Protein AF-A0A7R9USZ8-F1 (afdb_monomer_lite)

Foldseek 3Di:
DDDPVCVVVVCVVVPDFDDDDDDDDDDPVQPPPPGDDDDPVCVVVPHPPDDDDDKDKDWKDADPDPWIKAFAQDDPQAADPDDQADSPQADGRQAGDFFDKAAFRHFHTWMKGADDDDPPPPDVVVVRYGIYTPTDTDHHVDIDTHHDKDWDADPVRIIMIMD

Structure (mmCIF, N/CA/C/O backbone):
data_AF-A0A7R9USZ8-F1
#
_entry.id   AF-A0A7R9USZ8-F1
#
loop_
_atom_site.group_PDB
_atom_site.id
_atom_site.type_symbol
_atom_site.label_atom_id
_atom_site.label_alt_id
_atom_site.label_comp_id
_atom_site.label_asym_id
_atom_site.label_entity_id
_atom_site.label_seq_id
_atom_site.pdbx_PDB_ins_code
_atom_site.Cartn_x
_atom_site.Cartn_y
_atom_site.Cartn_z
_atom_site.occupancy
_atom_site.B_iso_or_equiv
_atom_site.auth_seq_id
_atom_site.auth_comp_id
_atom_site.auth_asym_id
_atom_site.auth_atom_id
_atom_site.pdbx_PDB_model_num
ATOM 1 N N . ALA A 1 1 ? 28.898 -7.629 -18.389 1.00 70.69 1 ALA A N 1
ATOM 2 C CA . ALA A 1 1 ? 30.157 -7.664 -17.614 1.00 70.69 1 ALA A CA 1
ATOM 3 C C . ALA A 1 1 ? 29.818 -7.909 -16.145 1.00 70.6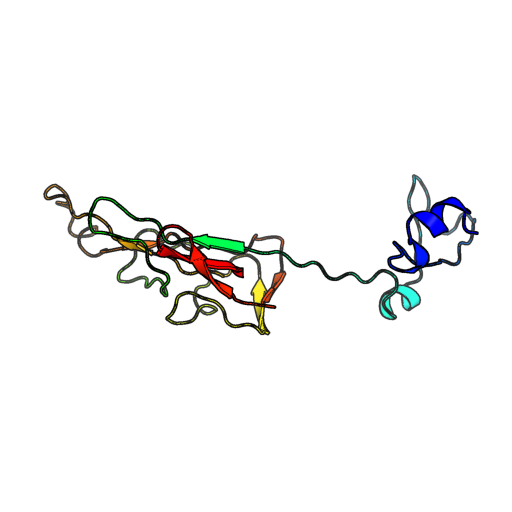9 1 ALA A C 1
ATOM 5 O O . ALA A 1 1 ? 28.807 -7.387 -15.699 1.00 70.69 1 ALA A O 1
ATOM 6 N N . CYS A 1 2 ? 30.591 -8.713 -15.411 1.00 84.38 2 CYS A N 1
ATOM 7 C CA . CYS A 1 2 ? 30.418 -8.904 -13.964 1.00 84.38 2 CYS A CA 1
ATOM 8 C C . CYS A 1 2 ? 31.796 -8.947 -13.294 1.00 84.38 2 CYS A C 1
ATOM 10 O O . CYS A 1 2 ? 32.749 -9.454 -13.889 1.00 84.38 2 CYS A O 1
ATOM 12 N N . THR A 1 3 ? 31.923 -8.388 -12.092 1.00 91.12 3 THR A N 1
ATOM 13 C CA . THR A 1 3 ? 33.177 -8.442 -11.328 1.00 91.12 3 THR A CA 1
ATOM 14 C C . THR A 1 3 ? 33.243 -9.740 -10.521 1.00 91.12 3 THR A C 1
ATOM 16 O O . THR A 1 3 ? 32.217 -10.348 -10.214 1.00 91.12 3 THR A O 1
ATOM 19 N N . GLN A 1 4 ? 34.447 -10.191 -10.154 1.00 89.38 4 GLN A N 1
ATOM 20 C CA . GLN A 1 4 ? 34.592 -11.394 -9.318 1.00 89.38 4 GLN A CA 1
ATOM 21 C C . GLN A 1 4 ? 33.997 -11.189 -7.917 1.00 89.38 4 GLN A C 1
ATOM 23 O O . GLN A 1 4 ? 33.417 -12.118 -7.362 1.00 89.38 4 GLN A O 1
ATOM 28 N N . SER A 1 5 ? 34.041 -9.964 -7.387 1.00 91.31 5 SER A N 1
ATOM 29 C CA . SER A 1 5 ? 33.444 -9.606 -6.094 1.00 91.31 5 SER A CA 1
ATOM 30 C C . SER A 1 5 ? 31.937 -9.871 -6.040 1.00 91.31 5 SER A C 1
ATOM 32 O O . SER A 1 5 ? 31.427 -10.302 -5.011 1.00 91.31 5 SER A O 1
ATOM 34 N N . MET A 1 6 ? 31.226 -9.709 -7.162 1.00 90.25 6 MET A N 1
ATOM 35 C CA . MET A 1 6 ? 29.786 -9.990 -7.243 1.00 90.25 6 MET A CA 1
ATOM 36 C C . MET A 1 6 ? 29.443 -11.463 -6.989 1.00 90.25 6 MET A C 1
ATOM 38 O O . MET A 1 6 ? 28.313 -11.757 -6.607 1.00 90.25 6 MET A O 1
ATOM 42 N N . LYS A 1 7 ? 30.397 -12.386 -7.180 1.00 84.94 7 LYS A N 1
ATOM 43 C CA . LYS A 1 7 ? 30.203 -13.807 -6.864 1.00 84.94 7 LYS A CA 1
ATOM 44 C C . LYS A 1 7 ? 30.203 -14.057 -5.360 1.00 84.94 7 LYS A C 1
ATOM 46 O O . LYS A 1 7 ? 29.399 -14.847 -4.894 1.00 84.94 7 LYS A O 1
ATOM 51 N N . PHE A 1 8 ? 31.063 -13.363 -4.614 1.00 90.31 8 PHE A N 1
ATOM 52 C CA . PHE A 1 8 ? 31.107 -13.469 -3.153 1.00 90.31 8 PHE A CA 1
ATOM 53 C C . PHE A 1 8 ? 29.908 -12.790 -2.480 1.00 90.31 8 PHE A C 1
ATOM 55 O O . PHE A 1 8 ? 29.533 -13.168 -1.379 1.00 90.31 8 PHE A O 1
ATOM 62 N N . LEU A 1 9 ? 29.295 -11.811 -3.153 1.00 91.19 9 LEU A N 1
ATOM 63 C CA . LEU A 1 9 ? 28.092 -11.111 -2.690 1.00 91.19 9 LEU A CA 1
ATOM 64 C C . LEU A 1 9 ? 26.780 -11.785 -3.125 1.00 91.19 9 LEU A C 1
ATOM 66 O O . LEU A 1 9 ? 25.715 -11.220 -2.897 1.00 91.19 9 LEU A O 1
ATOM 70 N N . SER A 1 10 ? 26.841 -12.929 -3.817 1.00 89.81 10 SER A N 1
ATOM 71 C CA . SER A 1 10 ? 25.667 -13.618 -4.379 1.00 89.81 10 SER A CA 1
ATOM 72 C C . SER A 1 10 ? 24.745 -12.724 -5.225 1.00 89.81 10 SER A C 1
ATOM 74 O O . SER A 1 10 ? 23.555 -12.987 -5.371 1.00 89.81 10 SER A O 1
ATOM 76 N N . PHE A 1 11 ? 25.283 -11.684 -5.874 1.00 90.75 11 PHE A N 1
ATOM 77 C CA . PHE A 1 11 ? 24.473 -10.726 -6.643 1.00 90.75 11 PHE A CA 1
ATOM 78 C C . PHE A 1 11 ? 23.752 -11.374 -7.836 1.00 90.75 11 PHE A C 1
ATOM 80 O O . PHE A 1 11 ? 22.748 -10.873 -8.328 1.00 90.75 11 PHE A O 1
ATOM 87 N N . ARG A 1 12 ? 24.261 -12.512 -8.323 1.00 86.69 12 ARG A N 1
ATOM 88 C CA . ARG A 1 12 ? 23.607 -13.280 -9.390 1.00 86.69 12 ARG A CA 1
ATOM 89 C C . ARG A 1 12 ? 22.293 -13.924 -8.931 1.00 86.69 12 ARG A C 1
ATOM 91 O O . ARG A 1 12 ? 21.450 -14.192 -9.778 1.00 86.69 12 ARG A O 1
ATOM 98 N N . GLU A 1 13 ? 22.137 -14.178 -7.634 1.00 91.19 13 GLU A N 1
ATOM 99 C CA . GLU A 1 13 ? 20.929 -14.780 -7.058 1.00 91.19 13 GLU A CA 1
ATOM 100 C C . GLU A 1 13 ? 19.838 -13.728 -6.838 1.00 91.19 13 GLU A C 1
ATOM 102 O O . GLU A 1 13 ? 18.667 -13.996 -7.088 1.00 91.19 13 GLU A O 1
ATOM 107 N N . LEU A 1 14 ? 20.231 -12.511 -6.446 1.00 93.12 14 LEU A N 1
ATOM 108 C CA . LEU A 1 14 ? 19.337 -11.371 -6.231 1.00 93.12 14 LEU A CA 1
ATOM 109 C C . LEU A 1 14 ? 19.832 -10.139 -7.013 1.00 93.12 14 LEU A C 1
ATOM 111 O O . LEU A 1 14 ? 20.368 -9.200 -6.417 1.00 93.12 14 LEU A O 1
ATOM 115 N N . PRO A 1 15 ? 19.698 -10.134 -8.353 1.00 92.88 15 PRO A N 1
ATOM 116 C CA . PRO A 1 15 ? 20.167 -9.026 -9.173 1.00 92.88 15 PRO A CA 1
ATOM 117 C C . PRO A 1 15 ? 19.259 -7.802 -9.028 1.00 92.88 15 PRO A C 1
ATOM 119 O O . PRO A 1 15 ? 18.039 -7.915 -8.912 1.00 92.88 15 PRO A O 1
ATOM 122 N N . THR A 1 16 ? 19.848 -6.613 -9.125 1.00 90.25 16 THR A N 1
ATOM 123 C CA . THR A 1 16 ? 19.108 -5.348 -9.159 1.00 90.25 16 THR A CA 1
ATOM 124 C C . THR A 1 16 ? 19.198 -4.721 -10.553 1.00 90.25 16 THR A C 1
ATOM 126 O O . THR A 1 16 ? 20.237 -4.210 -10.964 1.00 90.25 16 THR A O 1
ATOM 129 N N . GLY A 1 17 ? 18.100 -4.783 -11.311 1.00 91.56 17 GLY A N 1
ATOM 130 C CA . GLY A 1 17 ? 17.973 -4.149 -12.629 1.00 91.56 17 GLY A CA 1
ATOM 131 C C . GLY A 1 17 ? 17.825 -5.122 -13.801 1.00 91.56 17 GLY A C 1
ATOM 132 O O . GLY A 1 17 ? 17.725 -6.336 -13.631 1.00 91.56 17 GLY A O 1
ATOM 133 N N . ILE A 1 18 ? 17.767 -4.562 -15.011 1.00 93.31 18 ILE A N 1
ATOM 134 C CA . ILE A 1 18 ? 17.537 -5.291 -16.265 1.00 93.31 18 ILE A CA 1
ATOM 135 C C . ILE A 1 18 ? 18.542 -4.793 -17.305 1.00 93.31 18 ILE A C 1
ATOM 137 O O . ILE A 1 18 ? 18.845 -3.601 -17.365 1.00 93.31 18 ILE A O 1
ATOM 141 N N . ASN A 1 19 ? 19.053 -5.697 -18.141 1.00 94.44 19 ASN A N 1
ATOM 142 C CA . ASN A 1 19 ? 19.898 -5.315 -19.270 1.00 94.44 19 ASN A CA 1
ATOM 143 C C . ASN A 1 19 ? 19.073 -4.537 -20.305 1.00 94.44 19 ASN A C 1
ATOM 145 O O . ASN A 1 19 ? 18.043 -5.022 -20.772 1.00 94.44 19 ASN A O 1
ATOM 149 N N . ALA A 1 20 ? 19.552 -3.356 -20.687 1.00 95.44 20 ALA A N 1
ATOM 150 C CA . ALA A 1 20 ? 18.923 -2.500 -21.685 1.00 95.44 20 ALA A CA 1
ATOM 151 C C . ALA A 1 20 ? 19.778 -2.424 -22.957 1.00 95.44 20 ALA A C 1
ATOM 153 O O . ALA A 1 20 ? 21.007 -2.474 -22.893 1.00 95.44 20 ALA A O 1
ATOM 154 N N . ILE A 1 21 ? 19.128 -2.261 -24.110 1.00 96.62 21 ILE A N 1
ATOM 155 C CA . ILE A 1 21 ? 19.801 -1.873 -25.353 1.00 96.62 21 ILE A CA 1
ATOM 156 C C . ILE A 1 21 ? 19.801 -0.347 -25.404 1.00 96.62 21 ILE A C 1
ATOM 158 O O . ILE A 1 21 ? 18.738 0.268 -25.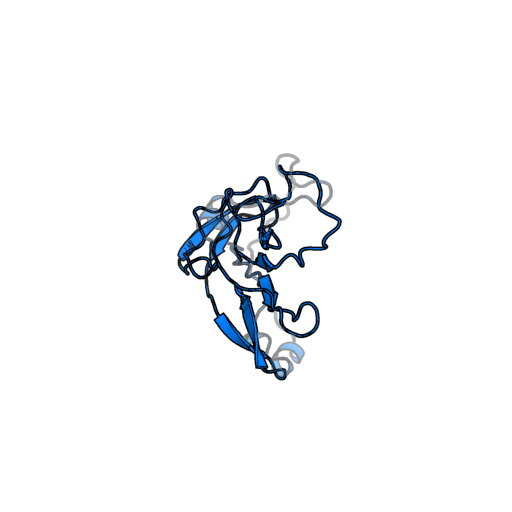331 1.00 96.62 21 ILE A O 1
ATOM 162 N N . VAL A 1 22 ? 20.985 0.254 -25.517 1.00 96.38 22 VAL A N 1
ATOM 163 C CA . VAL A 1 22 ? 21.170 1.709 -25.476 1.00 96.38 22 VAL A CA 1
ATOM 164 C C . VAL A 1 22 ? 21.694 2.196 -26.822 1.00 96.38 22 VAL A C 1
ATOM 166 O O . VAL A 1 22 ? 22.674 1.660 -27.337 1.00 96.38 22 VAL A O 1
ATOM 169 N N . ALA A 1 23 ? 21.052 3.224 -27.376 1.00 96.06 23 ALA A N 1
ATOM 170 C CA . ALA A 1 23 ? 21.522 3.949 -28.550 1.00 96.06 23 ALA A CA 1
ATOM 171 C C . ALA A 1 23 ? 21.984 5.350 -28.130 1.00 96.06 23 ALA A C 1
ATOM 173 O O . ALA A 1 23 ? 21.246 6.071 -27.461 1.00 96.06 23 ALA A O 1
ATOM 174 N N . ILE A 1 24 ? 23.199 5.732 -28.524 1.00 95.81 24 ILE A N 1
ATOM 175 C CA . ILE A 1 24 ? 23.767 7.054 -28.237 1.00 95.81 24 ILE A CA 1
ATOM 176 C C . ILE A 1 24 ? 23.586 7.914 -29.485 1.00 95.81 24 ILE A C 1
ATOM 178 O O . ILE A 1 24 ? 24.321 7.767 -30.459 1.00 95.81 24 ILE A O 1
ATOM 182 N N . ALA A 1 25 ? 22.571 8.775 -29.474 1.00 94.94 25 ALA A N 1
ATOM 183 C CA . ALA A 1 25 ? 22.271 9.688 -30.571 1.00 94.94 25 ALA A CA 1
ATOM 184 C C . ALA A 1 25 ? 21.469 10.891 -30.066 1.00 94.94 25 ALA A C 1
ATOM 186 O O . ALA A 1 25 ? 20.695 10.770 -29.120 1.00 94.94 25 ALA A O 1
ATOM 187 N N . CYS A 1 26 ? 21.595 12.037 -30.731 1.00 94.62 26 CYS A N 1
ATOM 188 C CA . CYS A 1 26 ? 20.679 13.158 -30.538 1.00 94.62 26 CYS A CA 1
ATOM 189 C C . CYS A 1 26 ? 19.399 12.881 -31.333 1.00 94.62 26 CYS A C 1
ATOM 191 O O . CYS A 1 26 ? 19.455 12.762 -32.557 1.00 94.62 26 CYS A O 1
ATOM 193 N N . TYR A 1 27 ? 18.252 12.770 -30.662 1.00 93.94 27 TYR A N 1
ATOM 194 C CA . TYR A 1 27 ? 16.986 12.467 -31.328 1.00 93.94 27 TYR A CA 1
ATOM 195 C C . TYR A 1 27 ? 15.854 13.308 -30.747 1.00 93.94 27 TYR A C 1
ATOM 197 O O . TYR A 1 27 ? 15.623 13.288 -29.543 1.00 93.94 27 TYR A O 1
ATOM 205 N N . SER A 1 28 ? 15.120 14.030 -31.600 1.00 92.56 28 SER A N 1
ATOM 206 C CA . SER A 1 28 ? 13.922 14.833 -31.269 1.00 92.56 28 SER A CA 1
ATOM 207 C C . SER A 1 28 ? 14.071 15.947 -30.214 1.00 92.56 28 SER A C 1
ATOM 209 O O . SER A 1 28 ? 13.125 16.694 -30.005 1.00 92.56 28 SER A O 1
ATOM 211 N N . GLY A 1 29 ? 15.229 16.088 -29.560 1.00 93.31 29 GLY A N 1
ATOM 212 C CA . GLY A 1 29 ? 15.466 17.072 -28.495 1.00 93.31 29 GLY A CA 1
ATOM 213 C C . GLY A 1 29 ? 15.008 16.625 -27.101 1.00 93.31 29 GLY A C 1
ATOM 214 O O . GLY A 1 29 ? 15.486 17.169 -26.114 1.00 93.31 29 GLY A O 1
ATOM 215 N N . TYR A 1 30 ? 14.174 15.584 -26.987 1.00 94.25 30 TYR A N 1
ATOM 216 C CA . TYR A 1 30 ? 13.672 15.063 -25.703 1.00 94.25 30 TYR A CA 1
ATOM 217 C C . TYR A 1 30 ? 14.690 14.233 -24.894 1.00 94.25 30 TYR A C 1
ATOM 219 O O . TYR A 1 30 ? 14.332 13.635 -23.883 1.00 94.25 30 TYR A O 1
ATOM 227 N N . ASN A 1 31 ? 15.952 14.171 -25.327 1.00 94.56 31 ASN A N 1
ATOM 228 C CA . ASN A 1 31 ? 17.046 13.504 -24.617 1.00 94.56 31 ASN A CA 1
ATOM 229 C C . ASN A 1 31 ? 18.200 14.450 -24.234 1.00 94.56 31 ASN A C 1
ATOM 231 O O . ASN A 1 31 ? 19.358 14.038 -24.182 1.00 94.56 31 ASN A O 1
ATOM 235 N N . GLN A 1 32 ? 17.890 15.731 -24.027 1.00 93.50 32 GLN A N 1
ATOM 236 C CA . GLN A 1 32 ? 18.825 16.741 -23.520 1.00 93.50 32 GLN A CA 1
ATOM 237 C C . GLN A 1 32 ? 18.753 16.837 -21.989 1.00 93.50 32 GLN A C 1
ATOM 239 O O . GLN A 1 32 ? 17.778 16.380 -21.396 1.00 93.50 32 GLN A O 1
ATOM 244 N N . GLU A 1 33 ? 19.781 17.424 -21.364 1.00 91.25 33 GLU A N 1
ATOM 245 C CA . GLU A 1 33 ? 19.809 17.743 -19.922 1.00 91.25 33 GLU A CA 1
ATOM 246 C C . GLU A 1 33 ? 19.348 16.562 -19.042 1.00 91.25 33 GLU A C 1
ATOM 248 O O . GLU A 1 33 ? 18.333 16.624 -18.354 1.00 91.25 33 GLU A O 1
ATOM 253 N N . ASP A 1 34 ? 20.074 15.443 -19.142 1.00 94.06 34 ASP A N 1
ATOM 254 C CA . ASP A 1 34 ? 19.851 14.187 -18.403 1.00 94.06 34 ASP A CA 1
ATOM 255 C C . ASP A 1 34 ? 18.536 13.439 -18.703 1.00 94.06 34 ASP A C 1
ATOM 257 O O . ASP A 1 34 ? 18.218 12.432 -18.064 1.00 94.06 34 ASP A O 1
ATOM 261 N N . SER A 1 35 ? 17.791 13.863 -19.726 1.00 95.31 35 SER A N 1
ATOM 262 C CA . SER A 1 35 ? 16.587 13.162 -20.180 1.00 95.31 35 SER A CA 1
ATOM 263 C C . SER A 1 35 ? 16.917 11.944 -21.049 1.00 95.31 35 SER A C 1
ATOM 265 O O . SER A 1 35 ? 17.869 11.940 -21.831 1.00 95.31 35 SER A O 1
ATOM 267 N N . VAL A 1 36 ? 16.082 10.902 -20.965 1.00 95.19 36 VAL A N 1
ATOM 268 C CA . VAL A 1 36 ? 16.214 9.675 -21.768 1.00 95.19 36 VAL A CA 1
ATOM 269 C C . VAL A 1 36 ? 14.912 9.354 -22.497 1.00 95.19 36 VAL A C 1
ATOM 271 O O . VAL A 1 36 ? 13.823 9.468 -21.938 1.00 95.19 36 VAL A O 1
ATOM 274 N N . ILE A 1 37 ? 15.022 8.905 -23.749 1.00 96.06 37 ILE A N 1
ATOM 275 C CA . ILE A 1 37 ? 13.878 8.434 -24.539 1.00 96.06 37 ILE A CA 1
ATOM 276 C C . ILE A 1 37 ? 13.784 6.913 -24.399 1.00 96.06 37 ILE A C 1
ATOM 278 O O . ILE A 1 37 ? 14.767 6.203 -24.609 1.00 96.06 37 ILE A O 1
ATOM 282 N N . MET A 1 38 ? 12.595 6.407 -24.062 1.00 95.94 38 MET A N 1
ATOM 283 C CA . MET A 1 38 ? 12.333 4.976 -23.876 1.00 95.94 38 MET A CA 1
ATOM 284 C C . MET A 1 38 ? 11.391 4.416 -24.943 1.00 95.94 38 MET A C 1
ATOM 286 O O . MET A 1 38 ? 10.525 5.108 -25.472 1.00 95.94 38 MET A O 1
ATOM 290 N N . ASN A 1 39 ? 11.544 3.126 -25.245 1.00 96.19 39 ASN A N 1
ATOM 291 C CA . ASN A 1 39 ? 10.662 2.421 -26.169 1.00 96.19 39 ASN A CA 1
ATOM 292 C C . ASN A 1 39 ? 9.351 2.028 -25.468 1.00 96.19 39 ASN A C 1
ATOM 294 O O . ASN A 1 39 ? 9.356 1.145 -24.607 1.00 96.19 39 ASN A O 1
ATOM 298 N N . GLN A 1 40 ? 8.233 2.621 -25.896 1.00 97.00 40 GLN A N 1
ATOM 299 C CA . GLN A 1 40 ? 6.904 2.331 -25.350 1.00 97.00 40 GLN A CA 1
ATOM 300 C C . GLN A 1 40 ? 6.552 0.838 -25.410 1.00 97.00 40 GLN A C 1
ATOM 302 O O . GLN A 1 40 ? 6.118 0.267 -24.416 1.00 97.00 40 GLN A O 1
ATOM 307 N N . SER A 1 41 ? 6.837 0.166 -26.531 1.00 97.69 41 SER A N 1
ATOM 308 C CA . SER A 1 41 ? 6.531 -1.263 -26.684 1.00 97.69 41 SER A CA 1
ATOM 309 C C . SER A 1 41 ? 7.296 -2.154 -25.699 1.00 97.69 41 SER A C 1
ATOM 311 O O . SER A 1 41 ? 6.815 -3.227 -25.341 1.00 97.69 41 SER A O 1
ATOM 313 N N . SER A 1 42 ? 8.476 -1.724 -25.237 1.00 96.62 42 SER A N 1
ATOM 314 C CA . SER A 1 42 ? 9.210 -2.428 -24.181 1.00 96.62 42 SER A CA 1
ATOM 315 C C . SER A 1 42 ? 8.534 -2.235 -22.824 1.00 96.62 42 SER A C 1
ATOM 317 O O . SER A 1 42 ? 8.389 -3.202 -22.079 1.00 96.62 42 SER A O 1
ATOM 319 N N . ILE A 1 43 ? 8.083 -1.014 -22.516 1.00 96.44 43 ILE A N 1
ATOM 320 C CA . ILE A 1 43 ? 7.371 -0.691 -21.268 1.00 96.44 43 ILE A CA 1
ATOM 321 C C . ILE A 1 43 ? 6.073 -1.501 -21.174 1.00 96.44 43 ILE A C 1
ATOM 323 O O . ILE A 1 43 ? 5.828 -2.144 -20.155 1.00 96.44 43 ILE A O 1
ATOM 327 N N . ASP A 1 44 ? 5.297 -1.563 -22.258 1.00 96.50 44 ASP A N 1
ATOM 328 C CA . ASP A 1 44 ? 4.034 -2.313 -22.311 1.00 96.50 44 ASP A CA 1
ATOM 329 C C . ASP A 1 44 ? 4.239 -3.821 -22.078 1.00 96.50 44 ASP A C 1
ATOM 331 O O . ASP A 1 44 ? 3.384 -4.501 -21.512 1.00 96.50 44 ASP A O 1
ATOM 335 N N . ARG A 1 45 ? 5.412 -4.349 -22.454 1.00 96.56 45 ARG A N 1
ATOM 336 C CA . ARG A 1 45 ? 5.829 -5.740 -22.196 1.00 96.56 45 ARG A CA 1
ATOM 337 C C . ARG A 1 45 ? 6.365 -5.968 -20.777 1.00 96.56 45 ARG A C 1
ATOM 339 O O . ARG A 1 45 ? 6.801 -7.073 -20.467 1.00 96.56 45 ARG A O 1
ATOM 346 N N . GLY A 1 46 ? 6.333 -4.953 -19.914 1.00 95.75 46 GLY A N 1
ATOM 347 C CA . GLY A 1 46 ? 6.730 -5.039 -18.508 1.00 95.75 46 GLY A CA 1
ATOM 348 C C . GLY A 1 46 ? 8.168 -4.612 -18.215 1.00 95.75 46 GLY A C 1
ATOM 349 O O . GLY A 1 46 ? 8.658 -4.873 -17.116 1.00 95.75 46 GLY A O 1
ATOM 350 N N . PHE A 1 47 ? 8.857 -3.957 -19.156 1.00 95.88 47 PHE A N 1
ATOM 351 C CA . PHE A 1 47 ? 10.202 -3.436 -18.912 1.00 95.88 47 PHE A CA 1
ATOM 352 C C . PHE A 1 47 ? 10.189 -2.450 -17.733 1.00 95.88 47 PHE A C 1
ATOM 354 O O . PHE A 1 47 ? 9.447 -1.472 -17.743 1.00 95.88 47 PHE A O 1
ATOM 361 N N . PHE A 1 48 ? 10.990 -2.746 -16.703 1.00 94.94 48 PHE A N 1
ATOM 362 C CA . PHE A 1 48 ? 11.059 -2.011 -15.432 1.00 94.94 48 PHE A CA 1
ATOM 363 C C . PHE A 1 48 ? 9.758 -1.920 -14.614 1.00 94.94 48 PHE A C 1
ATOM 365 O O . PHE A 1 48 ? 9.659 -1.086 -13.714 1.00 94.94 48 PHE A O 1
ATOM 372 N N . ARG A 1 49 ? 8.771 -2.797 -14.842 1.00 95.62 49 ARG A N 1
ATOM 373 C CA . ARG A 1 49 ? 7.593 -2.858 -13.966 1.00 95.62 49 ARG A CA 1
ATOM 374 C C . ARG A 1 49 ? 8.001 -3.335 -12.568 1.00 95.62 49 ARG A C 1
ATOM 376 O O . ARG A 1 49 ? 8.621 -4.384 -12.425 1.00 95.62 49 ARG A O 1
ATOM 383 N N . SER A 1 50 ? 7.617 -2.582 -11.543 1.00 94.44 50 SER A N 1
ATOM 384 C CA . SER A 1 50 ? 7.838 -2.924 -10.137 1.00 94.44 50 SER A CA 1
ATOM 385 C C . SER A 1 50 ? 6.512 -3.033 -9.383 1.00 94.44 50 SER A C 1
ATOM 387 O O . SER A 1 50 ? 5.478 -2.526 -9.822 1.00 94.44 50 SER A O 1
ATOM 389 N N . VAL A 1 51 ? 6.544 -3.735 -8.250 1.00 94.56 51 VAL A N 1
ATOM 390 C CA . VAL A 1 51 ? 5.438 -3.816 -7.292 1.00 94.56 51 VAL A CA 1
ATOM 391 C C . VAL A 1 51 ? 5.922 -3.195 -5.992 1.00 94.56 51 VAL A C 1
ATOM 393 O O . VAL A 1 51 ? 7.014 -3.515 -5.522 1.00 94.56 51 VAL A O 1
ATOM 396 N N . GLN A 1 52 ? 5.126 -2.294 -5.425 1.00 94.06 52 GLN A N 1
ATOM 397 C CA . GLN A 1 52 ? 5.422 -1.646 -4.156 1.00 94.06 52 GLN A CA 1
ATOM 398 C C . GLN A 1 52 ? 4.445 -2.149 -3.096 1.00 94.06 52 GLN A C 1
ATOM 400 O O . GLN A 1 52 ? 3.236 -1.991 -3.247 1.00 94.06 52 GLN A O 1
ATOM 405 N N . TYR A 1 53 ? 4.983 -2.709 -2.015 1.00 94.75 53 TYR A N 1
ATOM 406 C CA . TYR A 1 53 ? 4.214 -3.082 -0.832 1.00 94.75 53 TYR A CA 1
ATOM 407 C C . TYR A 1 53 ? 4.377 -2.009 0.238 1.00 94.75 53 TYR A C 1
ATOM 409 O O . TYR A 1 53 ? 5.474 -1.481 0.446 1.00 94.75 53 TYR A O 1
ATOM 417 N N . LYS A 1 54 ? 3.282 -1.684 0.921 1.00 93.00 54 LYS A N 1
ATOM 418 C CA . LYS A 1 54 ? 3.268 -0.726 2.020 1.00 93.00 54 LYS A CA 1
ATOM 419 C C . LYS A 1 54 ? 2.382 -1.266 3.122 1.00 93.00 54 LYS A C 1
ATOM 421 O O . LYS A 1 54 ? 1.224 -1.558 2.871 1.00 93.00 54 LYS A O 1
ATOM 426 N N . THR A 1 55 ? 2.942 -1.356 4.321 1.00 94.25 55 THR A N 1
ATOM 427 C CA . THR A 1 55 ? 2.233 -1.874 5.487 1.00 94.25 55 THR A CA 1
ATOM 428 C C . THR A 1 55 ? 1.788 -0.731 6.383 1.00 94.25 55 THR A C 1
ATOM 430 O O . THR A 1 55 ? 2.591 0.117 6.786 1.00 94.25 55 THR A O 1
ATOM 433 N N . TYR A 1 56 ? 0.515 -0.744 6.732 1.00 93.81 56 TYR A N 1
ATOM 434 C CA . TYR A 1 56 ? -0.096 0.064 7.764 1.00 93.81 56 TYR A CA 1
ATOM 435 C C . TYR A 1 56 ? -0.255 -0.790 9.011 1.00 93.81 56 TYR A C 1
ATOM 437 O O . TYR A 1 56 ? -0.742 -1.913 8.960 1.00 93.81 56 TYR A O 1
ATOM 445 N N . LYS A 1 57 ? 0.200 -0.264 10.143 1.00 94.12 57 LYS A N 1
ATOM 446 C CA . LYS A 1 57 ? 0.118 -0.944 11.433 1.00 94.12 57 LYS A CA 1
ATOM 447 C C . LYS A 1 57 ? -0.681 -0.087 12.394 1.00 94.12 57 LYS A C 1
ATOM 449 O O . LYS A 1 57 ? -0.478 1.127 12.428 1.00 94.12 57 LYS A O 1
ATOM 454 N N . ASP A 1 58 ? -1.537 -0.725 13.172 1.00 94.31 58 ASP A N 1
ATOM 455 C CA . ASP A 1 58 ? -2.265 -0.080 14.257 1.00 94.31 58 ASP A CA 1
ATOM 456 C C . ASP A 1 58 ? -2.408 -1.065 15.417 1.00 94.31 58 ASP A C 1
ATOM 458 O O . ASP A 1 58 ? -2.433 -2.283 15.222 1.00 94.31 58 ASP A O 1
ATOM 462 N N . GLU A 1 59 ? -2.478 -0.545 16.631 1.00 93.44 59 GLU A N 1
ATOM 463 C CA . GLU A 1 59 ? -2.599 -1.337 17.851 1.00 93.44 59 GLU A CA 1
ATOM 464 C C . GLU A 1 59 ? -3.655 -0.745 18.769 1.00 93.44 59 GLU A C 1
ATOM 466 O O . GLU A 1 59 ? -3.844 0.468 18.823 1.00 93.44 59 GLU A O 1
ATOM 471 N N . VAL A 1 60 ? -4.371 -1.607 19.479 1.00 92.12 60 VAL A N 1
ATOM 472 C CA . VAL A 1 60 ? -5.329 -1.197 20.500 1.00 92.12 60 VAL A CA 1
ATOM 473 C C . VAL A 1 60 ? -4.564 -0.718 21.722 1.00 92.12 60 VAL A C 1
ATOM 475 O O . VAL A 1 60 ? -3.827 -1.497 22.323 1.00 92.12 60 VAL A O 1
ATOM 478 N N . ASN A 1 61 ? -4.786 0.529 22.135 1.00 89.44 61 ASN A N 1
ATOM 479 C CA . ASN A 1 61 ? -4.257 1.032 23.396 1.00 89.44 61 ASN A CA 1
ATOM 480 C C . ASN A 1 61 ? -5.303 0.949 24.506 1.00 89.44 61 ASN A C 1
ATOM 482 O O . ASN A 1 61 ? -6.512 1.010 24.268 1.00 89.44 61 ASN A O 1
ATOM 486 N N . LYS A 1 62 ? -4.826 0.839 25.746 1.00 86.06 62 LYS A N 1
ATOM 487 C CA . LYS A 1 62 ? -5.668 1.065 26.922 1.00 86.06 62 LYS A CA 1
ATOM 488 C C . LYS A 1 62 ? -5.854 2.565 27.118 1.00 86.06 62 LYS A C 1
ATOM 490 O O . LYS A 1 62 ? -4.898 3.328 26.993 1.00 86.06 62 LYS A O 1
ATOM 495 N N . VAL A 1 63 ? -7.075 2.967 27.433 1.00 80.44 63 VAL A N 1
ATOM 496 C CA . VAL A 1 63 ? -7.442 4.341 27.769 1.00 80.44 63 VAL A CA 1
ATOM 497 C C . VAL A 1 63 ? -7.913 4.321 29.216 1.00 80.44 63 VAL A C 1
ATOM 499 O O . VAL A 1 63 ? -8.925 3.713 29.535 1.00 80.44 63 VAL A O 1
ATOM 502 N N . GLY A 1 64 ? -7.130 4.905 30.119 1.00 77.50 64 GLY A N 1
ATOM 503 C CA . GLY A 1 64 ? -7.420 4.838 31.552 1.00 77.50 64 GLY A CA 1
ATOM 504 C C . GLY A 1 64 ? -7.243 3.433 32.147 1.00 77.50 64 GLY A C 1
ATOM 505 O O . GLY A 1 64 ? -6.368 2.669 31.729 1.00 77.50 64 GLY A O 1
ATOM 506 N N . LEU A 1 65 ? -8.041 3.125 33.173 1.00 72.06 65 LEU A N 1
ATOM 507 C CA . LEU A 1 65 ? -7.943 1.884 33.954 1.00 72.06 65 LEU A CA 1
ATOM 508 C C . LEU A 1 65 ? -8.696 0.705 33.315 1.00 72.06 65 LEU A C 1
ATOM 510 O O . LEU A 1 65 ? -8.119 -0.377 33.209 1.00 72.06 65 LEU A O 1
ATOM 514 N N . ASP A 1 66 ? -9.930 0.930 32.849 1.00 75.88 66 ASP A N 1
ATOM 515 C CA . ASP A 1 66 ? -10.834 -0.139 32.379 1.00 75.88 66 ASP A CA 1
ATOM 516 C C . ASP A 1 66 ? -11.261 -0.019 30.910 1.00 75.88 66 ASP A C 1
ATOM 518 O O . ASP A 1 66 ? -11.856 -0.947 30.358 1.00 75.88 66 ASP A O 1
ATOM 522 N N . LEU A 1 67 ? -10.968 1.100 30.246 1.00 81.88 67 LEU A N 1
ATOM 523 C CA . LEU A 1 67 ? -11.350 1.295 28.854 1.00 81.88 67 LEU A CA 1
ATOM 524 C C . LEU A 1 67 ? -10.196 0.913 27.920 1.00 81.88 67 LEU A C 1
ATOM 526 O O . LEU A 1 67 ? -9.013 1.096 28.208 1.00 81.88 67 LEU A O 1
ATOM 530 N N . ALA A 1 68 ? -10.539 0.355 26.767 1.00 86.06 68 ALA A N 1
ATOM 531 C CA . ALA A 1 68 ? -9.586 0.041 25.714 1.00 86.06 68 ALA A CA 1
ATOM 532 C C . ALA A 1 68 ? -10.163 0.459 24.368 1.00 86.06 68 ALA A C 1
ATOM 534 O O . ALA A 1 68 ? -11.377 0.411 24.153 1.00 86.06 68 ALA A O 1
ATOM 535 N N . GLU A 1 69 ? -9.281 0.866 23.465 1.00 91.56 69 GLU A N 1
ATOM 536 C CA . GLU A 1 69 ? -9.632 1.080 22.067 1.00 91.56 69 GLU A CA 1
ATOM 537 C C . GLU A 1 69 ? -10.108 -0.233 21.436 1.00 91.56 69 GLU A C 1
ATOM 539 O O . GLU A 1 69 ? -9.788 -1.329 21.900 1.00 91.56 69 GLU A O 1
ATOM 544 N N . GLN A 1 70 ? -10.902 -0.143 20.378 1.00 91.69 70 GLN A N 1
ATOM 545 C CA . GLN A 1 70 ? -11.409 -1.324 19.689 1.00 91.69 70 GLN A CA 1
ATOM 546 C C . GLN A 1 70 ? -11.271 -1.154 18.181 1.00 91.69 70 GLN A C 1
ATOM 548 O O . GLN A 1 70 ? -11.464 -0.063 17.640 1.00 91.69 70 GLN A O 1
ATOM 553 N N . PHE A 1 71 ? -10.911 -2.250 17.513 1.00 94.00 71 PHE A N 1
ATOM 554 C CA . PHE A 1 71 ? -11.096 -2.368 16.073 1.00 94.00 71 PHE A CA 1
ATOM 555 C C . PHE A 1 71 ? -12.554 -2.732 15.832 1.00 94.00 71 PHE A C 1
ATOM 557 O O . PHE A 1 71 ? -13.032 -3.761 16.311 1.00 94.00 71 PHE A O 1
ATOM 564 N N . GLU A 1 72 ? -13.260 -1.828 15.176 1.00 93.38 72 GLU A N 1
ATOM 565 C CA . GLU A 1 72 ? -14.650 -1.984 14.772 1.00 93.38 72 GLU A CA 1
ATOM 566 C C . GLU A 1 72 ? -14.950 -0.958 13.682 1.00 93.38 72 GLU A C 1
ATOM 568 O O . GLU A 1 72 ? -14.219 0.026 13.503 1.00 93.38 72 GLU A O 1
ATOM 573 N N . ARG A 1 73 ? -16.060 -1.152 12.976 1.00 93.12 73 ARG A N 1
ATOM 574 C CA . ARG A 1 73 ? -16.548 -0.180 12.000 1.00 93.12 73 ARG A CA 1
ATOM 575 C C . ARG A 1 73 ? -17.109 1.077 12.690 1.00 93.12 73 ARG A C 1
ATOM 577 O O . ARG A 1 73 ? -18.162 0.992 13.325 1.00 93.12 73 ARG A O 1
ATOM 584 N N . PRO A 1 74 ? -16.496 2.269 12.524 1.00 91.38 74 PRO A N 1
ATOM 585 C CA . PRO A 1 74 ? -17.026 3.496 13.111 1.00 91.38 74 PRO A CA 1
ATOM 586 C C . PRO A 1 74 ? -18.365 3.880 12.466 1.00 91.38 74 PRO A C 1
ATOM 588 O O . PRO A 1 74 ? -18.481 3.945 11.240 1.00 91.38 74 PRO A O 1
ATOM 591 N N . GLN A 1 75 ? -19.374 4.166 13.291 1.00 89.19 75 GLN A N 1
ATOM 592 C CA . GLN A 1 75 ? -20.706 4.588 12.847 1.00 89.19 75 GLN A CA 1
ATOM 593 C C . GLN A 1 75 ? -20.961 6.064 13.158 1.00 89.19 75 GLN A C 1
ATOM 595 O O . GLN A 1 75 ? -20.671 6.529 14.261 1.00 89.19 75 GLN A O 1
ATOM 600 N N . ARG A 1 76 ? -21.583 6.785 12.214 1.00 86.19 76 ARG A N 1
ATOM 601 C CA . ARG A 1 76 ? -21.864 8.233 12.325 1.00 86.19 76 ARG A CA 1
ATOM 602 C C . ARG A 1 76 ? -22.766 8.598 13.498 1.00 86.19 76 ARG A C 1
ATOM 604 O O . ARG A 1 76 ? -22.689 9.714 13.998 1.00 86.19 76 ARG A O 1
ATOM 611 N N . ASP A 1 77 ? -23.600 7.665 13.936 1.00 85.62 77 ASP A N 1
ATOM 612 C CA . ASP A 1 77 ? -24.546 7.900 15.023 1.00 85.62 77 ASP A CA 1
ATOM 613 C C . ASP A 1 77 ? -23.909 7.821 16.410 1.00 85.62 77 ASP A C 1
ATOM 615 O O . ASP A 1 77 ? -24.433 8.419 17.346 1.00 85.62 77 ASP A O 1
ATOM 619 N N . VAL A 1 78 ? -22.788 7.105 16.527 1.00 85.00 78 VAL A N 1
ATOM 620 C CA . VAL A 1 78 ? -22.166 6.725 17.806 1.00 85.00 78 VAL A CA 1
ATOM 621 C C . VAL A 1 78 ? -20.774 7.346 17.970 1.00 85.00 78 VAL A C 1
ATOM 623 O O . VAL A 1 78 ? -20.338 7.610 19.093 1.00 85.00 78 VAL A O 1
ATOM 626 N N . CYS A 1 79 ? -20.078 7.604 16.856 1.00 87.56 79 CYS A N 1
ATOM 627 C CA . CYS A 1 79 ? -18.703 8.093 16.835 1.00 87.56 79 CYS A CA 1
ATOM 628 C C . CYS A 1 79 ? -18.619 9.606 16.603 1.00 87.56 79 CYS A C 1
ATOM 630 O O . CYS A 1 79 ? -19.075 10.127 15.585 1.00 87.56 79 CYS A O 1
ATOM 632 N N . GLN A 1 80 ? -17.942 10.304 17.510 1.00 87.44 80 GLN A N 1
ATOM 633 C CA . GLN A 1 80 ? -17.544 11.697 17.353 1.00 87.44 80 GLN A CA 1
ATOM 634 C C . GLN A 1 80 ? -16.298 11.804 16.462 1.00 87.44 80 GLN A C 1
ATOM 636 O O . GLN A 1 80 ? -15.385 10.979 16.540 1.00 87.44 80 GLN A O 1
ATOM 641 N N . GLY A 1 81 ? -16.222 12.869 15.660 1.00 84.75 81 GLY A N 1
ATOM 642 C CA . GLY A 1 81 ? -15.001 13.220 14.929 1.00 84.75 81 GLY A CA 1
ATOM 643 C C . GLY A 1 81 ? -14.700 12.325 13.727 1.00 84.75 81 GLY A C 1
ATOM 644 O O . GLY A 1 81 ? -13.538 12.221 13.335 1.00 84.75 81 GLY A O 1
ATOM 645 N N . MET A 1 82 ? -15.724 11.692 13.142 1.00 87.88 82 MET A N 1
ATOM 646 C CA . MET A 1 82 ? -15.546 10.903 11.925 1.00 87.88 82 MET A CA 1
ATOM 647 C C . MET A 1 82 ? -14.890 11.728 10.820 1.00 87.88 82 MET A C 1
ATOM 649 O O . MET A 1 82 ? -15.255 12.875 10.551 1.00 87.88 82 MET A O 1
ATOM 653 N N . LYS A 1 83 ? -13.910 11.115 10.166 1.00 89.44 83 LYS A N 1
ATOM 654 C CA . LYS A 1 83 ? -13.144 11.727 9.086 1.00 89.44 83 LYS A CA 1
ATOM 655 C C . LYS A 1 83 ? -14.005 11.804 7.827 1.00 89.44 83 LYS A C 1
ATOM 657 O O . LYS A 1 83 ? -14.894 10.986 7.597 1.00 89.44 83 LYS A O 1
ATOM 662 N N . PHE A 1 84 ? -13.715 12.780 6.968 1.00 88.75 84 PHE A N 1
ATOM 663 C CA . PHE A 1 84 ? -14.292 12.830 5.624 1.00 88.75 84 PHE A CA 1
ATOM 664 C C . PHE A 1 84 ? -13.573 11.811 4.729 1.00 88.75 84 PHE A C 1
ATOM 666 O O . PHE A 1 84 ? -12.657 12.144 3.980 1.00 88.75 84 PHE A O 1
ATOM 673 N N . ALA A 1 85 ? -13.926 10.544 4.916 1.00 88.88 85 ALA A N 1
ATOM 674 C CA . ALA A 1 85 ? -13.293 9.383 4.309 1.00 88.88 85 ALA A CA 1
ATOM 675 C C . ALA A 1 85 ? -14.346 8.319 3.976 1.00 88.88 85 ALA A C 1
ATOM 677 O O . ALA A 1 85 ? -15.480 8.378 4.462 1.00 88.88 85 ALA A O 1
ATOM 678 N N . ASN A 1 86 ? -13.974 7.348 3.144 1.00 90.38 86 ASN A N 1
ATOM 679 C CA . ASN A 1 86 ? -14.851 6.232 2.814 1.00 90.38 86 ASN A CA 1
ATOM 680 C C . ASN A 1 86 ? -14.676 5.077 3.819 1.00 90.38 86 ASN A C 1
ATOM 682 O O . ASN A 1 86 ? -13.585 4.519 3.938 1.00 90.38 86 ASN A O 1
ATOM 686 N N . TYR A 1 87 ? -15.764 4.711 4.505 1.00 92.94 87 TYR A N 1
ATOM 687 C CA . TYR A 1 87 ? -15.846 3.612 5.483 1.00 92.94 87 TYR A CA 1
ATOM 688 C C . TYR A 1 87 ? -16.615 2.394 4.937 1.00 92.94 87 TYR A C 1
ATOM 690 O O . TYR A 1 87 ? -17.028 1.519 5.696 1.00 92.94 87 TYR A O 1
ATOM 698 N N . GLU A 1 88 ? -16.892 2.348 3.634 1.00 91.62 88 GLU A N 1
ATOM 699 C CA . GLU A 1 88 ? -17.587 1.225 2.988 1.00 91.62 88 GLU A CA 1
ATOM 700 C C . GLU A 1 88 ? -16.666 0.031 2.726 1.00 91.62 88 GLU A C 1
ATOM 702 O O . GLU A 1 88 ? -17.152 -1.073 2.525 1.00 91.62 88 GLU A O 1
ATOM 707 N N . LYS A 1 89 ? -15.345 0.249 2.733 1.00 92.00 89 LYS A N 1
ATOM 708 C CA . LYS A 1 89 ? -14.334 -0.772 2.405 1.00 92.00 89 LYS A CA 1
ATOM 709 C C . LYS A 1 89 ? -13.812 -1.558 3.609 1.00 92.00 89 LYS A C 1
ATOM 711 O O . LYS A 1 89 ? -12.936 -2.401 3.433 1.00 92.00 89 LYS A O 1
ATOM 716 N N . ILE A 1 90 ? -14.310 -1.249 4.803 1.00 93.88 90 ILE A N 1
ATOM 717 C CA . ILE A 1 90 ? -14.003 -1.974 6.035 1.00 93.88 90 ILE A CA 1
ATOM 718 C C . ILE A 1 90 ? -15.214 -2.804 6.455 1.00 93.88 90 ILE A C 1
ATOM 720 O O . ILE A 1 90 ? -16.355 -2.340 6.351 1.00 93.88 90 ILE A O 1
ATOM 724 N N . ASP A 1 91 ? -14.941 -4.003 6.950 1.00 92.94 91 ASP A N 1
ATOM 725 C CA . ASP A 1 91 ? -15.932 -4.903 7.523 1.00 92.94 91 ASP A CA 1
ATOM 726 C C . ASP A 1 91 ? -16.289 -4.492 8.959 1.00 92.94 91 ASP A C 1
ATOM 728 O O . ASP A 1 91 ? -15.813 -3.486 9.499 1.00 92.94 91 ASP A O 1
ATOM 732 N N . GLU A 1 92 ? -17.196 -5.244 9.582 1.00 91.88 92 GLU A N 1
ATOM 733 C CA . GLU A 1 92 ? -17.679 -4.990 10.945 1.00 91.88 92 GLU A CA 1
ATOM 734 C C . GLU A 1 92 ? -16.564 -5.050 12.000 1.00 91.88 92 GLU A C 1
ATOM 736 O O . GLU A 1 92 ? -16.619 -4.325 12.996 1.00 91.88 92 GLU A O 1
ATOM 741 N N . ASP A 1 93 ? -15.519 -5.839 11.747 1.00 91.62 93 ASP A N 1
ATOM 742 C CA . ASP A 1 93 ? -14.311 -5.942 12.571 1.00 91.62 93 ASP A CA 1
ATOM 743 C C . ASP A 1 93 ? -13.378 -4.721 12.451 1.00 91.62 93 ASP A C 1
ATOM 745 O O . ASP A 1 93 ? -12.368 -4.633 13.150 1.00 91.62 93 ASP A O 1
ATOM 749 N N . GLY A 1 94 ? -13.722 -3.759 11.589 1.00 92.31 94 GLY A N 1
ATOM 750 C CA . GLY A 1 94 ? -12.929 -2.565 11.341 1.00 92.31 94 GLY A CA 1
ATOM 751 C C . GLY A 1 94 ? -11.721 -2.813 10.441 1.00 92.31 94 GLY A C 1
ATOM 752 O O . GLY A 1 94 ? -10.869 -1.938 10.346 1.00 92.31 94 GLY A O 1
ATOM 753 N N . LEU A 1 95 ? -11.608 -3.952 9.760 1.00 94.81 95 LEU A N 1
ATOM 754 C CA . LEU A 1 95 ? -10.499 -4.228 8.845 1.00 94.81 95 LEU A CA 1
ATOM 755 C C . LEU A 1 95 ? -11.003 -4.328 7.406 1.00 94.81 95 LEU A C 1
ATOM 757 O O . LEU A 1 95 ? -12.160 -4.637 7.143 1.00 94.81 95 LEU A O 1
ATOM 761 N N . CYS A 1 96 ? -10.140 -4.013 6.446 1.00 94.12 96 CYS A N 1
ATOM 762 C CA . CYS A 1 96 ? -10.447 -4.236 5.035 1.00 94.12 96 CYS A CA 1
ATOM 763 C C . CYS A 1 96 ? -10.117 -5.681 4.637 1.00 94.12 96 CYS A C 1
ATOM 765 O O . CYS A 1 96 ? -9.152 -6.259 5.130 1.00 94.12 96 CYS A O 1
ATOM 767 N N . CYS A 1 97 ? -10.882 -6.279 3.723 1.00 92.75 97 CYS A N 1
ATOM 768 C CA . CYS A 1 97 ? -10.574 -7.631 3.258 1.00 92.75 97 CYS A CA 1
ATOM 769 C C . CYS A 1 97 ? -9.396 -7.627 2.261 1.00 92.75 97 CYS A C 1
ATOM 771 O O . CYS A 1 97 ? -9.305 -6.726 1.413 1.00 92.75 97 CYS A O 1
ATOM 773 N N . PRO A 1 98 ? -8.548 -8.673 2.257 1.00 95.50 98 PRO A N 1
ATOM 774 C CA . PRO A 1 98 ? -7.611 -8.921 1.165 1.00 95.50 98 PRO A CA 1
ATOM 775 C C . PRO A 1 98 ? -8.319 -8.970 -0.199 1.00 95.50 98 PRO A C 1
ATOM 777 O O . PRO A 1 98 ? -9.405 -9.530 -0.335 1.00 95.50 98 PRO A O 1
ATOM 780 N N . GLY A 1 99 ? -7.703 -8.379 -1.222 1.00 94.25 99 GLY A N 1
ATOM 781 C CA . GLY A 1 99 ? -8.235 -8.288 -2.584 1.00 94.25 99 GLY A CA 1
ATOM 782 C C . GLY A 1 99 ? -9.094 -7.049 -2.866 1.00 94.25 99 GLY A C 1
ATOM 783 O O . GLY A 1 99 ? -9.384 -6.764 -4.031 1.00 94.25 99 GLY A O 1
ATOM 784 N N . VAL A 1 100 ? -9.464 -6.265 -1.849 1.00 94.31 100 VAL A N 1
ATOM 785 C CA . VAL A 1 100 ? -10.227 -5.024 -2.044 1.00 94.31 100 VAL A CA 1
ATOM 786 C C . VAL A 1 100 ? -9.328 -3.928 -2.618 1.00 94.31 100 VAL A C 1
ATOM 788 O O . VAL A 1 100 ? -8.205 -3.698 -2.165 1.00 94.31 100 VAL A O 1
ATOM 791 N N . ARG A 1 101 ? -9.834 -3.209 -3.627 1.00 94.75 101 ARG A N 1
ATOM 792 C CA . ARG A 1 101 ? -9.144 -2.049 -4.200 1.00 94.75 101 ARG A CA 1
ATOM 793 C C . ARG A 1 101 ? -9.356 -0.822 -3.323 1.00 94.75 101 ARG A C 1
ATOM 795 O O . ARG A 1 101 ? -10.490 -0.383 -3.128 1.00 94.75 101 ARG A O 1
ATOM 802 N N . VAL A 1 102 ? -8.265 -0.216 -2.878 1.00 94.69 102 VAL A N 1
ATOM 803 C CA . VAL A 1 102 ? -8.245 0.971 -2.017 1.00 94.69 102 VAL A CA 1
ATOM 804 C C . VAL A 1 102 ? -7.551 2.140 -2.714 1.00 94.69 102 VAL A C 1
ATOM 806 O O . VAL A 1 102 ? -6.713 1.978 -3.604 1.00 94.69 102 VAL A O 1
ATOM 809 N N . SER A 1 103 ? -7.952 3.343 -2.345 1.00 94.19 103 SER A N 1
ATOM 810 C CA . SER A 1 103 ? -7.516 4.605 -2.923 1.00 94.19 103 SER A CA 1
ATOM 811 C C . SER A 1 103 ? -7.386 5.671 -1.843 1.00 94.19 103 SER A C 1
ATOM 813 O O . SER A 1 103 ? -7.896 5.532 -0.729 1.00 94.19 103 SER A O 1
ATOM 815 N N . GLY A 1 104 ? -6.690 6.752 -2.176 1.00 92.06 104 GLY A N 1
ATOM 816 C CA . GLY A 1 104 ? -6.540 7.902 -1.305 1.00 92.06 104 GLY A CA 1
ATOM 817 C C . GLY A 1 104 ? -7.875 8.410 -0.757 1.00 92.06 104 GLY A C 1
ATOM 818 O O . GLY A 1 104 ? -8.750 8.808 -1.519 1.00 92.06 104 GLY A O 1
ATOM 819 N N . GLY A 1 105 ? -8.008 8.426 0.573 1.00 87.69 105 GLY A N 1
ATOM 820 C CA . GLY A 1 105 ? -9.245 8.814 1.261 1.00 87.69 105 GLY A CA 1
ATOM 821 C C . GLY A 1 105 ? -10.109 7.643 1.737 1.00 87.69 105 GLY A C 1
ATOM 822 O O . GLY A 1 105 ? -11.050 7.872 2.494 1.00 87.69 105 GLY A O 1
ATOM 823 N N . ASP A 1 106 ? -9.774 6.405 1.376 1.00 94.25 106 ASP A N 1
ATOM 824 C CA . ASP A 1 106 ? -10.401 5.223 1.964 1.00 94.25 106 ASP A CA 1
ATOM 825 C C . ASP A 1 106 ? -9.812 4.918 3.350 1.00 94.25 106 ASP A C 1
ATOM 827 O O . ASP A 1 106 ? -8.607 5.083 3.596 1.00 94.25 106 ASP A O 1
ATOM 831 N N . ILE A 1 107 ? -10.671 4.463 4.260 1.00 94.88 107 ILE A N 1
ATOM 832 C CA . ILE A 1 107 ? -10.260 3.898 5.544 1.00 94.88 107 ILE A CA 1
ATOM 833 C C . ILE A 1 107 ? -9.817 2.453 5.328 1.00 94.88 107 ILE A C 1
ATOM 835 O O . ILE A 1 107 ? -10.503 1.677 4.670 1.00 94.88 107 ILE A O 1
ATOM 839 N N . ILE A 1 108 ? -8.658 2.115 5.889 1.00 94.88 108 ILE A N 1
ATOM 840 C CA . ILE A 1 108 ? -8.067 0.770 5.821 1.00 94.88 108 ILE A CA 1
ATOM 841 C C . ILE A 1 108 ? -8.161 0.036 7.160 1.00 94.88 108 ILE A C 1
ATOM 843 O O . ILE A 1 108 ? -8.252 -1.188 7.179 1.00 94.88 108 ILE A O 1
ATOM 847 N N . ILE A 1 109 ? -8.148 0.788 8.266 1.00 95.81 109 ILE A N 1
ATOM 848 C CA . ILE A 1 109 ? -8.273 0.279 9.633 1.00 95.81 109 ILE A CA 1
ATOM 849 C C . ILE A 1 109 ? -9.249 1.200 10.373 1.00 95.81 109 ILE A C 1
ATOM 851 O O . ILE A 1 109 ? -8.955 2.366 10.635 1.00 95.81 109 ILE A O 1
ATOM 855 N N . GLY A 1 110 ? -10.433 0.689 10.673 1.00 95.62 110 GLY A N 1
ATOM 856 C CA . GLY A 1 110 ? -11.430 1.263 11.562 1.00 95.62 110 GLY A CA 1
ATOM 857 C C . GLY A 1 110 ? -11.028 1.045 13.015 1.00 95.62 110 GLY A C 1
ATOM 858 O O . GLY A 1 110 ? -10.831 -0.082 13.463 1.00 95.62 110 GLY A O 1
ATOM 859 N N . LYS A 1 111 ? -10.884 2.146 13.748 1.00 94.81 111 LYS A N 1
ATOM 860 C CA . LYS A 1 111 ? -10.478 2.132 15.148 1.00 94.81 111 LYS A CA 1
ATOM 861 C C . LYS A 1 111 ? -11.269 3.176 15.909 1.00 94.81 111 LYS A C 1
ATOM 863 O O . LYS A 1 111 ? -11.363 4.322 15.465 1.00 94.81 111 LYS A O 1
ATOM 868 N N . THR A 1 112 ? -11.813 2.787 17.051 1.00 93.38 112 THR A N 1
ATOM 869 C CA . THR A 1 112 ? -12.595 3.673 17.907 1.00 93.38 112 THR A CA 1
ATOM 870 C C . THR A 1 112 ? -12.038 3.686 19.322 1.00 93.38 112 THR A C 1
ATOM 872 O O . THR A 1 112 ? -11.561 2.682 19.854 1.00 93.38 112 THR A O 1
ATOM 875 N N . THR A 1 113 ? -12.106 4.861 19.934 1.00 91.81 113 THR A N 1
ATOM 876 C CA . THR A 1 113 ? -11.701 5.084 21.318 1.00 91.81 113 THR A CA 1
ATOM 877 C C . THR A 1 113 ? -12.948 5.418 22.134 1.00 91.81 113 THR A C 1
ATOM 879 O O . THR A 1 113 ? -13.660 6.355 21.765 1.00 91.81 113 THR A O 1
ATOM 882 N N . PRO A 1 114 ? -13.266 4.686 23.212 1.00 89.31 114 PRO A N 1
ATOM 883 C CA . PRO A 1 114 ? -14.376 5.053 24.088 1.00 89.31 114 PRO A CA 1
ATOM 884 C C . PRO A 1 114 ? -14.116 6.418 24.738 1.00 89.31 114 PRO A C 1
ATOM 886 O O . PRO A 1 114 ? -12.987 6.727 25.118 1.00 89.31 114 PRO A O 1
ATOM 889 N N . LEU A 1 115 ? -15.156 7.245 24.839 1.00 84.31 115 LEU A N 1
ATOM 890 C CA . LEU A 1 115 ? -15.088 8.534 25.526 1.00 84.31 115 LEU A CA 1
ATOM 891 C C . LEU A 1 115 ? -15.488 8.349 26.993 1.00 84.31 115 LEU A C 1
ATOM 893 O O . LEU A 1 115 ? -16.552 7.797 27.278 1.00 84.31 115 LEU A O 1
ATOM 897 N N . GLU A 1 116 ? -14.647 8.816 27.915 1.00 73.56 116 GLU A N 1
ATOM 898 C CA . GLU A 1 116 ? -15.022 8.950 29.323 1.00 73.56 116 GLU A CA 1
ATOM 899 C C . GLU A 1 116 ? -16.058 10.070 29.441 1.00 73.56 116 GLU A C 1
ATOM 901 O O . GLU A 1 116 ? -15.819 11.194 29.001 1.00 73.56 116 GLU A O 1
ATOM 906 N N . ARG A 1 117 ? -17.233 9.755 29.992 1.00 66.31 117 ARG A N 1
ATOM 907 C CA . ARG A 1 117 ? -18.259 10.763 30.269 1.00 66.31 117 ARG A CA 1
ATOM 908 C C . ARG A 1 117 ? -17.863 11.496 31.537 1.00 66.31 117 ARG A C 1
ATOM 910 O O . ARG A 1 117 ? -17.803 10.870 32.594 1.00 66.31 117 ARG A O 1
ATOM 917 N N . THR A 1 118 ? -17.617 12.796 31.436 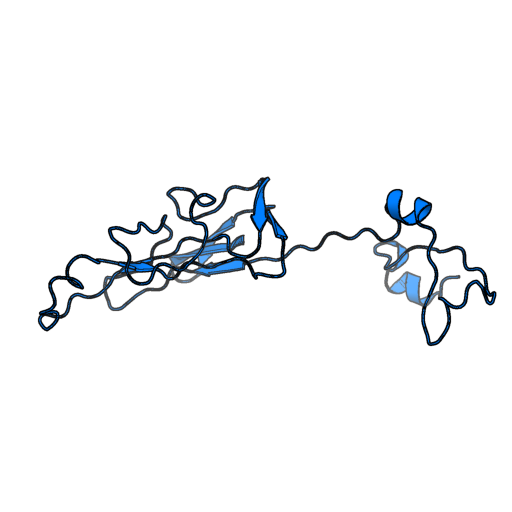1.00 59.72 118 THR A N 1
ATOM 918 C CA . THR A 1 118 ? -17.436 13.631 32.626 1.00 59.72 118 THR A CA 1
ATOM 919 C C . THR A 1 118 ? -18.791 14.248 32.960 1.00 59.72 118 THR A C 1
ATOM 921 O O . THR A 1 118 ? -19.531 14.640 32.061 1.00 59.72 118 THR A O 1
ATOM 924 N N . GLU A 1 119 ? -19.156 14.331 34.241 1.00 59.44 119 GLU A N 1
ATOM 925 C CA . GLU A 1 119 ? -20.454 14.882 34.684 1.00 59.44 119 GLU A CA 1
ATOM 926 C C . GLU A 1 119 ? -20.681 16.354 34.253 1.00 59.44 119 GLU A C 1
ATOM 928 O O . GLU A 1 119 ? -21.793 16.866 34.353 1.00 59.44 119 GLU A O 1
ATOM 933 N N . GLU A 1 120 ? -19.649 17.016 33.719 1.00 57.78 120 GLU A N 1
ATOM 934 C CA . GLU A 1 120 ? -19.659 18.384 33.185 1.00 57.78 120 GLU A CA 1
ATOM 935 C C . GLU A 1 120 ? -20.119 18.498 31.711 1.00 57.78 120 GLU A C 1
ATOM 937 O O . GLU A 1 120 ? -20.275 19.614 31.209 1.00 57.78 120 GLU A O 1
ATOM 942 N N . ASP A 1 121 ? -20.388 17.384 31.015 1.00 56.53 121 ASP A N 1
ATOM 943 C CA . ASP A 1 121 ? -20.873 17.369 29.623 1.00 56.53 121 ASP A CA 1
ATOM 944 C C . ASP A 1 121 ? -22.368 17.767 29.536 1.00 56.53 121 ASP A C 1
ATOM 946 O O . ASP A 1 121 ? -23.255 16.966 29.240 1.00 56.53 121 ASP A O 1
ATOM 950 N N . LEU A 1 122 ? -22.659 19.042 29.809 1.00 55.12 122 LEU A N 1
ATOM 951 C CA . LEU A 1 122 ? -24.000 19.650 29.833 1.00 55.12 122 LEU A CA 1
ATOM 952 C C . LEU A 1 122 ? -24.608 19.901 28.436 1.00 55.12 122 LEU A C 1
ATOM 954 O O . LEU A 1 122 ? -25.719 20.426 28.334 1.00 55.12 122 LEU A O 1
ATOM 958 N N . ASP A 1 123 ? -23.905 19.544 27.357 1.00 63.84 123 ASP A N 1
ATOM 959 C CA . ASP A 1 123 ? -24.327 19.810 25.981 1.00 63.84 123 ASP A CA 1
ATOM 960 C C . ASP A 1 123 ? -25.016 18.566 25.364 1.00 63.84 123 ASP A C 1
ATOM 962 O O . ASP A 1 123 ? -24.351 17.565 25.065 1.00 63.84 123 ASP A O 1
ATOM 966 N N . PRO A 1 124 ? -26.347 18.572 25.140 1.00 62.81 124 PRO A N 1
ATOM 967 C CA . PRO A 1 124 ? -27.097 17.392 24.689 1.00 62.81 124 PRO A CA 1
ATOM 968 C C . PRO A 1 124 ? -26.643 16.855 23.322 1.00 62.81 124 PRO A C 1
ATOM 970 O O . PRO A 1 124 ? -26.892 15.694 22.996 1.00 62.81 124 PRO A O 1
ATOM 973 N N . MET A 1 125 ? -25.948 17.674 22.524 1.00 62.56 125 MET A N 1
ATOM 974 C CA . MET A 1 125 ? -25.362 17.261 21.248 1.00 62.56 125 MET A CA 1
ATOM 975 C C . MET A 1 125 ? -24.097 16.400 21.424 1.00 62.56 125 MET A C 1
ATOM 977 O O . MET A 1 125 ? -23.841 15.527 20.594 1.00 62.56 125 MET A O 1
ATOM 981 N N . GLN A 1 126 ? -23.328 16.598 22.502 1.00 61.88 126 GLN A N 1
ATOM 982 C CA . GLN A 1 126 ? -22.150 15.780 22.824 1.00 61.88 126 GLN A CA 1
ATOM 983 C C . GLN A 1 126 ? -22.538 14.480 23.539 1.00 61.88 126 GLN A C 1
ATOM 985 O O . GLN A 1 126 ? -21.932 13.442 23.279 1.00 61.88 126 GLN A O 1
ATOM 990 N N . ALA A 1 127 ? -23.625 14.494 24.319 1.00 63.19 127 ALA A N 1
ATOM 991 C CA . ALA A 1 127 ? -24.147 13.321 25.026 1.00 63.19 127 ALA A CA 1
ATOM 992 C C . ALA A 1 127 ? -24.551 12.142 24.109 1.00 63.19 127 ALA A C 1
ATOM 994 O O . ALA A 1 127 ? -24.658 11.003 24.577 1.00 63.19 127 ALA A O 1
ATOM 995 N N . LYS A 1 128 ? -24.768 12.390 22.805 1.00 73.69 128 LYS A N 1
ATOM 996 C CA . LYS A 1 128 ? -25.098 11.351 21.813 1.00 73.69 128 LYS A CA 1
ATOM 997 C C . LYS A 1 128 ? -23.905 10.445 21.484 1.00 73.69 128 LYS A C 1
ATOM 999 O O . LYS A 1 128 ? -24.101 9.262 21.212 1.00 73.69 128 LYS A O 1
ATOM 1004 N N . PHE A 1 129 ? -22.682 10.972 21.498 1.00 81.69 129 PHE A N 1
ATOM 1005 C CA . PHE A 1 129 ? -21.505 10.215 21.078 1.00 81.69 129 PHE A CA 1
ATOM 1006 C C . PHE A 1 129 ? -20.899 9.451 22.256 1.00 81.69 129 PHE A C 1
ATOM 1008 O O . PHE A 1 129 ? -20.636 10.017 23.312 1.00 81.69 129 PHE A O 1
ATOM 1015 N N . THR A 1 130 ? -20.651 8.154 22.079 1.00 85.12 130 THR A N 1
ATOM 1016 C CA . THR A 1 130 ? -20.020 7.308 23.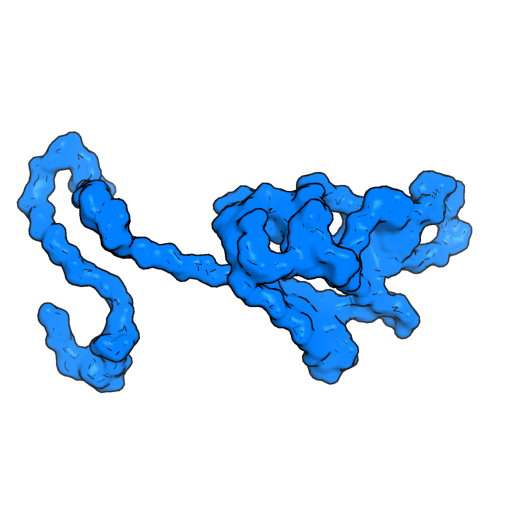113 1.00 85.12 130 THR A CA 1
ATOM 1017 C C . THR A 1 130 ? -18.583 6.939 22.768 1.00 85.12 130 THR A C 1
ATOM 1019 O O . THR A 1 130 ? -17.840 6.455 23.620 1.00 85.12 130 THR A O 1
ATOM 1022 N N . LYS A 1 131 ? -18.189 7.124 21.505 1.00 89.81 131 LYS A N 1
ATOM 1023 C CA . LYS A 1 131 ? -16.868 6.766 20.986 1.00 89.81 131 LYS A CA 1
ATOM 1024 C C . LYS A 1 131 ? -16.313 7.906 20.137 1.00 89.81 131 LYS A C 1
ATOM 1026 O O . LYS A 1 131 ? -17.067 8.728 19.623 1.00 89.81 131 LYS A O 1
ATOM 1031 N N . ARG A 1 132 ? -14.999 7.946 19.957 1.00 90.56 132 ARG A N 1
ATOM 1032 C CA . ARG A 1 132 ? -14.278 8.842 19.048 1.00 90.56 132 ARG A CA 1
ATOM 1033 C C . ARG A 1 132 ? -13.617 8.025 17.948 1.00 90.56 132 ARG A C 1
ATOM 1035 O O . ARG A 1 132 ? -13.043 6.975 18.221 1.00 90.56 132 ARG A O 1
ATOM 1042 N N . ASP A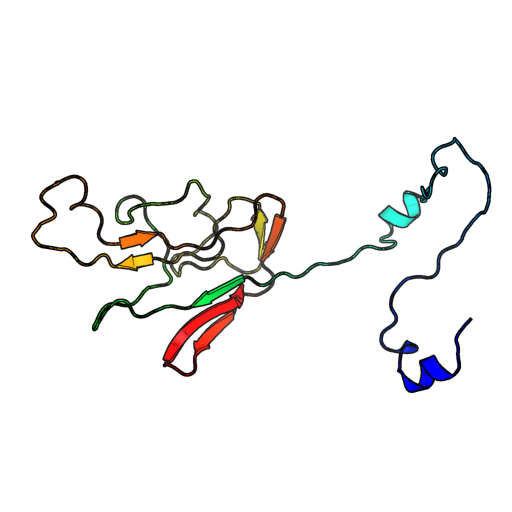 1 133 ? -13.680 8.518 16.717 1.00 92.94 133 ASP A N 1
ATOM 1043 C CA . ASP A 1 133 ? -13.021 7.882 15.578 1.00 92.94 133 ASP A CA 1
ATOM 1044 C C . ASP A 1 133 ? -11.504 8.156 15.573 1.00 92.94 133 ASP A C 1
ATOM 1046 O O . ASP A 1 133 ? -11.060 9.302 15.481 1.00 92.94 133 ASP A O 1
ATOM 1050 N N . MET A 1 134 ? -10.712 7.085 15.628 1.00 92.62 134 MET A N 1
ATOM 1051 C CA . MET A 1 134 ? -9.250 7.083 15.516 1.00 92.62 134 MET A CA 1
ATOM 1052 C C . MET A 1 134 ? -8.761 6.243 14.323 1.00 92.62 134 MET A C 1
ATOM 1054 O O . MET A 1 134 ? -7.599 5.858 14.266 1.00 92.62 134 MET A O 1
ATOM 1058 N N . SER A 1 135 ? -9.623 6.003 13.332 1.00 93.94 135 SER A N 1
ATOM 1059 C CA . SER A 1 135 ? -9.337 5.183 12.148 1.00 93.94 135 SER A CA 1
ATOM 1060 C C . SER A 1 135 ? -8.103 5.611 11.345 1.00 93.94 135 SER A C 1
ATOM 1062 O O . SER A 1 135 ? -7.814 6.797 11.167 1.00 93.94 135 SER A O 1
ATOM 1064 N N . THR A 1 136 ? -7.393 4.654 10.761 1.00 93.75 136 THR A N 1
ATOM 1065 C CA . THR A 1 136 ? -6.257 4.915 9.876 1.00 93.75 136 THR A CA 1
ATOM 1066 C C . THR A 1 136 ? -6.714 4.941 8.414 1.00 93.75 136 THR A C 1
ATOM 1068 O O . THR A 1 136 ? -7.375 4.024 7.922 1.00 93.75 136 THR A O 1
ATOM 1071 N N . ARG A 1 137 ? -6.354 6.020 7.703 1.00 93.00 137 ARG A N 1
ATOM 1072 C CA . ARG A 1 137 ? -6.692 6.251 6.287 1.00 93.00 137 ARG A CA 1
ATOM 1073 C C . ARG A 1 137 ?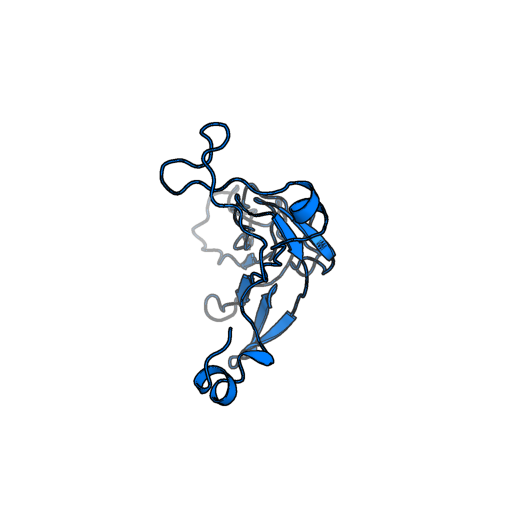 -5.503 6.006 5.364 1.00 93.00 137 ARG A C 1
ATOM 1075 O O . ARG A 1 137 ? -4.358 6.263 5.744 1.00 93.00 137 ARG A O 1
ATOM 1082 N N . MET A 1 138 ? -5.781 5.631 4.120 1.00 91.69 138 MET A N 1
ATOM 1083 C CA . MET A 1 138 ? -4.769 5.601 3.065 1.00 91.69 138 MET A CA 1
ATOM 1084 C C . MET A 1 138 ? -4.278 7.022 2.730 1.00 91.69 138 MET A C 1
ATOM 1086 O O . MET A 1 138 ? -5.010 8.011 2.856 1.00 91.69 138 MET A O 1
ATOM 1090 N N . LYS A 1 139 ? -3.020 7.148 2.290 1.00 90.25 139 LYS A N 1
ATOM 1091 C CA . LYS A 1 139 ? -2.463 8.438 1.854 1.00 90.25 139 LYS A CA 1
ATOM 1092 C C . LYS A 1 139 ? -3.141 8.875 0.549 1.00 90.25 139 LYS A C 1
ATOM 1094 O O . LYS A 1 139 ? -3.299 8.064 -0.352 1.00 90.25 139 LYS A O 1
ATOM 1099 N N . MET A 1 140 ? -3.493 10.159 0.422 1.00 88.12 140 MET A N 1
ATOM 1100 C CA . MET A 1 140 ? -4.270 10.661 -0.729 1.00 88.12 140 MET A CA 1
ATOM 1101 C C . MET A 1 140 ? -3.603 10.440 -2.096 1.00 88.12 140 MET A C 1
ATOM 1103 O O . MET A 1 140 ? -4.297 10.295 -3.092 1.00 88.12 140 MET A O 1
ATOM 1107 N N . SER A 1 141 ? -2.271 10.411 -2.152 1.00 90.62 141 SER A N 1
ATOM 1108 C CA . SER A 1 141 ? -1.504 10.268 -3.396 1.00 90.62 141 SER A CA 1
ATOM 1109 C C . SER A 1 141 ? -1.327 8.820 -3.863 1.00 90.62 141 SER A C 1
ATOM 1111 O O . SER A 1 141 ? -0.587 8.582 -4.811 1.00 90.62 141 SER A O 1
ATOM 1113 N N . GLU A 1 142 ? -1.904 7.847 -3.160 1.00 91.06 142 GLU A N 1
ATOM 1114 C CA . GLU A 1 142 ? -1.642 6.426 -3.380 1.00 91.06 142 GLU A CA 1
ATOM 1115 C C . GLU A 1 142 ? -2.945 5.673 -3.676 1.00 91.06 142 GLU A C 1
ATOM 1117 O O . GLU A 1 142 ? -4.033 6.045 -3.234 1.00 91.06 142 GLU A O 1
ATOM 1122 N N . SER A 1 143 ? -2.832 4.596 -4.448 1.00 94.12 143 SER A N 1
ATOM 1123 C CA . SER A 1 143 ? -3.913 3.640 -4.678 1.00 94.12 143 SER A CA 1
ATOM 1124 C C . SER A 1 143 ? -3.314 2.252 -4.843 1.00 94.12 143 SER A C 1
ATOM 1126 O O . SER A 1 143 ? -2.157 2.120 -5.245 1.00 94.12 143 SER A O 1
ATOM 1128 N N . GLY A 1 144 ? -4.076 1.221 -4.507 1.00 94.44 144 GLY A N 1
ATOM 1129 C CA . GLY A 1 144 ? -3.567 -0.140 -4.494 1.00 94.44 144 GLY A CA 1
ATOM 1130 C C . GLY A 1 144 ? -4.647 -1.169 -4.218 1.00 94.44 144 GLY A C 1
ATOM 1131 O O . GLY A 1 144 ? -5.844 -0.881 -4.255 1.00 94.44 144 GLY A O 1
ATOM 1132 N N . ILE A 1 145 ? -4.199 -2.390 -3.971 1.00 96.00 145 ILE A N 1
ATOM 1133 C CA . ILE A 1 145 ? -5.036 -3.519 -3.581 1.00 96.00 145 ILE A CA 1
ATOM 1134 C C . ILE A 1 145 ? -4.494 -4.014 -2.246 1.00 96.00 145 ILE A C 1
ATOM 1136 O O . ILE A 1 145 ? -3.277 -4.053 -2.060 1.00 96.00 145 ILE A O 1
ATOM 1140 N N . VAL A 1 146 ? -5.390 -4.347 -1.322 1.00 96.00 146 VAL A N 1
ATOM 1141 C CA . VAL A 1 146 ? -5.014 -4.965 -0.047 1.00 96.00 146 VAL A CA 1
ATOM 1142 C C . VAL A 1 146 ? -4.483 -6.366 -0.338 1.00 96.00 146 VAL A C 1
ATOM 1144 O O . VAL A 1 146 ? -5.201 -7.182 -0.911 1.00 96.00 146 VAL A O 1
ATOM 1147 N N . ASP A 1 147 ? -3.233 -6.638 0.023 1.00 95.94 147 ASP A N 1
ATOM 1148 C CA . ASP A 1 147 ? -2.593 -7.931 -0.248 1.00 95.94 147 ASP A CA 1
ATOM 1149 C C . ASP A 1 147 ? -2.796 -8.910 0.914 1.00 95.94 147 ASP A C 1
ATOM 1151 O O . ASP A 1 147 ? -3.282 -10.023 0.722 1.00 95.94 147 ASP A O 1
ATOM 1155 N N . GLN A 1 148 ? -2.476 -8.482 2.139 1.00 95.38 148 GLN A N 1
ATOM 1156 C CA . GLN A 1 148 ? -2.544 -9.322 3.333 1.00 95.38 148 GLN A CA 1
ATOM 1157 C C . GLN A 1 148 ? -3.040 -8.530 4.534 1.00 95.38 148 GLN A C 1
ATOM 1159 O O . GLN A 1 148 ? -2.623 -7.401 4.756 1.00 95.38 148 GLN A O 1
ATOM 1164 N N . VAL A 1 149 ? -3.881 -9.168 5.345 1.00 95.75 149 VAL A N 1
ATOM 1165 C CA . VAL A 1 149 ? -4.313 -8.632 6.636 1.00 95.75 149 VAL A CA 1
ATOM 1166 C C . VAL A 1 149 ? -3.919 -9.611 7.723 1.00 95.75 149 VAL A C 1
ATOM 1168 O O . VAL A 1 149 ? -4.286 -10.784 7.694 1.00 95.75 149 VAL A O 1
ATOM 1171 N N . MET A 1 150 ? -3.137 -9.121 8.677 1.00 94.94 150 MET A N 1
ATOM 1172 C CA . MET A 1 150 ? -2.637 -9.881 9.811 1.00 94.94 150 MET A CA 1
ATOM 1173 C C . MET A 1 150 ? -3.178 -9.273 11.097 1.00 94.94 150 MET A C 1
ATOM 1175 O O . MET A 1 150 ? -2.930 -8.104 11.390 1.00 94.94 150 MET A O 1
ATOM 1179 N N . LEU A 1 151 ? -3.855 -10.095 11.893 1.00 93.56 151 LEU A N 1
ATOM 1180 C CA . LEU A 1 151 ? -4.273 -9.764 13.249 1.00 93.56 151 LEU A CA 1
ATOM 1181 C C . LEU A 1 151 ? -3.486 -10.628 14.232 1.00 93.56 151 LEU A C 1
ATOM 1183 O O . LEU A 1 151 ? -3.373 -11.840 14.052 1.00 93.56 151 LEU A O 1
ATOM 1187 N N . SER A 1 152 ? -2.916 -10.007 15.256 1.00 94.62 152 SER A N 1
ATOM 1188 C CA . SER A 1 152 ? -2.167 -10.710 16.292 1.00 94.62 152 SER A CA 1
ATOM 1189 C C . SER A 1 152 ? -2.241 -9.942 17.612 1.00 94.62 152 SER A C 1
ATOM 1191 O O . SER A 1 152 ? -2.902 -8.907 17.719 1.00 94.62 152 SER A O 1
ATOM 1193 N N . THR A 1 153 ? -1.588 -10.471 18.635 1.00 93.50 153 THR A N 1
ATOM 1194 C CA . THR A 1 153 ? -1.542 -9.896 19.976 1.00 93.50 153 THR A CA 1
ATOM 1195 C C . THR A 1 153 ? -0.100 -9.529 20.296 1.00 93.50 153 THR A C 1
ATOM 1197 O O . THR A 1 153 ? 0.815 -10.307 20.023 1.00 93.50 153 THR A O 1
ATOM 1200 N N . ASN A 1 154 ? 0.124 -8.330 20.829 1.00 89.50 154 ASN A N 1
ATOM 1201 C CA . ASN A 1 154 ? 1.454 -7.887 21.230 1.00 89.50 154 ASN A CA 1
ATOM 1202 C C . ASN A 1 154 ? 1.879 -8.540 22.560 1.00 89.50 154 ASN A C 1
ATOM 1204 O O . ASN A 1 154 ? 1.101 -9.238 23.213 1.00 89.50 154 ASN A O 1
ATOM 1208 N N . GLU A 1 155 ? 3.117 -8.285 22.984 1.00 89.06 155 GLU A N 1
ATOM 1209 C CA . GLU A 1 155 ? 3.670 -8.816 24.242 1.00 89.06 155 GLU A CA 1
ATOM 1210 C C . GLU A 1 155 ? 2.853 -8.402 25.480 1.00 89.06 155 GLU A C 1
ATOM 1212 O O . GLU A 1 155 ? 2.854 -9.099 26.490 1.00 89.06 155 GLU A O 1
ATOM 1217 N N . SER A 1 156 ? 2.116 -7.289 25.399 1.00 84.38 156 SER A N 1
ATOM 1218 C CA . SER A 1 156 ? 1.247 -6.775 26.466 1.00 84.38 156 SER A CA 1
ATOM 1219 C C . SER A 1 156 ? -0.176 -7.350 26.447 1.00 84.38 156 SER A C 1
ATOM 1221 O O . SER A 1 156 ? -1.018 -6.918 27.235 1.00 84.38 156 SER A O 1
ATOM 1223 N N . GLY A 1 157 ? -0.478 -8.298 25.554 1.00 85.50 157 GLY A N 1
ATOM 1224 C CA . GLY A 1 157 ? -1.812 -8.890 25.437 1.00 85.50 157 GLY A CA 1
ATOM 1225 C C . GLY A 1 157 ? -2.827 -8.027 24.673 1.00 85.50 157 GLY A C 1
ATOM 1226 O O . GLY A 1 157 ? -4.014 -8.351 24.664 1.00 85.50 157 GLY A O 1
ATOM 1227 N N . LEU A 1 158 ? -2.394 -6.938 24.030 1.00 89.06 158 LEU A N 1
ATOM 1228 C CA . LEU A 1 158 ? -3.252 -6.037 23.258 1.00 89.06 158 LEU A CA 1
ATOM 1229 C C . LEU A 1 158 ? -3.287 -6.445 21.785 1.00 89.06 158 LEU A C 1
ATOM 1231 O O . LEU A 1 158 ? -2.279 -6.863 21.212 1.00 89.06 158 LEU A O 1
ATOM 1235 N N . LYS A 1 159 ? -4.459 -6.315 21.160 1.00 91.56 159 LYS A N 1
ATOM 1236 C CA . LYS A 1 159 ? -4.639 -6.632 19.740 1.00 91.56 159 LYS A CA 1
ATOM 1237 C C . LYS A 1 159 ? -3.896 -5.610 18.880 1.00 91.56 159 LYS A C 1
ATOM 1239 O O . LYS A 1 159 ? -4.057 -4.409 19.077 1.00 91.56 159 LYS A O 1
ATOM 1244 N N . PHE A 1 160 ? -3.153 -6.074 17.884 1.00 94.12 160 PHE A N 1
ATOM 1245 C CA . PHE A 1 160 ? -2.596 -5.230 16.832 1.00 94.12 160 PHE A CA 1
ATOM 1246 C C . PHE A 1 160 ? -2.899 -5.819 15.457 1.00 94.12 160 PHE A C 1
ATOM 1248 O O . PHE A 1 160 ? -3.045 -7.034 15.296 1.00 94.12 160 PHE A O 1
ATOM 1255 N N . CYS A 1 161 ? -2.983 -4.948 14.460 1.00 94.38 161 CYS A N 1
ATOM 1256 C CA . CYS A 1 161 ? -3.190 -5.325 13.074 1.00 94.38 161 CYS A CA 1
ATOM 1257 C C . CYS A 1 161 ? -2.079 -4.770 12.178 1.00 94.38 161 CYS A C 1
ATOM 1259 O O . CYS A 1 161 ? -1.457 -3.740 12.462 1.00 94.38 161 CYS A O 1
ATOM 1261 N N . LYS A 1 162 ? -1.815 -5.495 11.093 1.00 95.12 162 LYS A N 1
ATOM 1262 C CA . LYS A 1 162 ? -0.979 -5.064 9.975 1.00 95.12 162 LYS A CA 1
ATOM 1263 C C . LYS A 1 162 ? -1.739 -5.343 8.684 1.00 95.12 162 LYS A C 1
ATOM 1265 O O . LYS A 1 162 ? -2.132 -6.485 8.456 1.00 95.12 162 LYS A O 1
ATOM 1270 N N . VAL A 1 163 ? -1.938 -4.299 7.891 1.00 92.25 163 VAL A N 1
ATOM 1271 C CA . VAL A 1 163 ? -2.643 -4.291 6.601 1.00 92.25 163 VAL A CA 1
ATOM 1272 C C . VAL A 1 163 ? -1.687 -3.804 5.523 1.00 92.25 163 VAL A C 1
ATOM 1274 O O . VAL A 1 163 ? -0.943 -2.839 5.814 1.00 92.25 163 VAL A O 1
#

Secondary structure (DSSP, 8-state):
---THHHHTTTTTS--S----------SSTT-TT-----HHHHHTTTT--------EEEPPEETTTEE-EES---TTTEET--SSB-SSS-TTSBPPTT-EEETTBEEE-EEEEPPPPTT---TTTTT--EEE--EE--TT-EEE----EEEE-TTS-EEEE-

pLDDT: mean 89.41, std 9.11, range [55.12, 97.69]

Sequence (163 aa):
ACTQSMKFLSFRELPTGINAIVAIACYSGYNQEDSVIMNQSSIDRGFFRSVQYKTYKDEVNKVGLDLAEQFERPQRDVCQGMKFANYEKIDEDGLCCPGVRVSGGDIIIGKTTPLERTEEDLDPMQAKFTKRDMSTRMKMSESGIVDQVMLSTNESGLKFCKV

Organism: Diacronema lutheri (NCBI:txid2081491)

Radius of gyration: 24.81 Å; chains: 1; bounding box: 62×35×66 Å

InterPro domains:
  IPR007120 DNA-directed RNA polymerase, subunit 2, hybrid-binding domain [PF00562] (3-163)
  IPR014724 RNA polymerase Rpb2, OB-fold [G3DSA:2.40.50.150] (35-163)
  IPR015712 DNA-directed RNA polymerase, subunit 2 [PTHR20856] (2-163)